Protein AF-A0A920LDS2-F1 (afdb_monomer_lite)

Secondary structure (DSSP, 8-state):
-HHHHHHHGGGEEEEEEEEEE-SSEEEEEEEEEEEE-S-TTT-S--EEEEEEEEEEESS-S-S----------SS--S-GGGGTHHHH-

Sequence (89 aa):
MKDYIETTKNEFSYEVENIIYEEEWTGFHIKMISGEWLDKKKVKDVEWSHYVDIVIPKETLTETAIMFIDGGVKDETYFRLDSYLWVML

Radius of gyration: 16.2 Å; chains: 1; bounding box: 42×23×45 Å

pLDDT: mean 85.94, std 9.82, range [52.94, 95.44]

Structure (mmCIF, N/CA/C/O backbone):
data_AF-A0A920LDS2-F1
#
_entry.id   AF-A0A920LDS2-F1
#
loop_
_atom_site.group_PDB
_atom_site.id
_atom_site.type_symbol
_atom_site.label_atom_id
_atom_site.label_alt_id
_atom_site.label_comp_id
_atom_site.label_asym_id
_atom_site.label_entity_id
_atom_site.label_seq_id
_atom_site.pdbx_PDB_ins_code
_atom_site.Cartn_x
_atom_site.Cartn_y
_atom_site.Cartn_z
_atom_site.occupancy
_atom_site.B_iso_or_equiv
_atom_site.auth_seq_id
_atom_site.auth_comp_id
_atom_site.auth_asym_id
_atom_site.auth_atom_id
_atom_site.pdbx_PDB_model_num
ATOM 1 N N . MET A 1 1 ? 23.626 -1.590 -1.377 1.00 76.81 1 MET A N 1
ATOM 2 C CA . MET A 1 1 ? 22.216 -1.429 -0.947 1.00 76.81 1 MET A CA 1
ATOM 3 C C . MET A 1 1 ? 21.897 0.013 -0.573 1.00 76.81 1 MET A C 1
ATOM 5 O O . MET A 1 1 ? 20.967 0.540 -1.154 1.00 76.81 1 MET A O 1
ATOM 9 N N . LYS A 1 2 ? 22.671 0.674 0.306 1.00 86.88 2 LYS A N 1
ATOM 10 C CA . LYS A 1 2 ? 22.495 2.114 0.597 1.00 86.88 2 LYS A CA 1
ATOM 11 C C . LYS A 1 2 ? 22.564 2.992 -0.656 1.00 86.88 2 LYS A C 1
ATOM 13 O O . LYS A 1 2 ? 21.647 3.762 -0.884 1.00 86.88 2 LYS A O 1
ATOM 18 N N . ASP A 1 3 ? 23.589 2.792 -1.483 1.00 89.75 3 ASP A N 1
ATOM 19 C CA . ASP A 1 3 ? 23.761 3.575 -2.714 1.00 89.75 3 ASP A CA 1
ATOM 20 C C . ASP A 1 3 ? 22.571 3.413 -3.663 1.00 89.75 3 ASP A C 1
ATOM 22 O O . ASP A 1 3 ? 22.049 4.404 -4.146 1.00 89.75 3 ASP A O 1
ATOM 26 N N . TYR A 1 4 ? 22.085 2.179 -3.842 1.00 82.12 4 TYR A N 1
ATOM 27 C CA . TYR A 1 4 ? 20.894 1.893 -4.647 1.00 82.12 4 TYR A CA 1
ATOM 28 C C . TYR A 1 4 ? 19.669 2.662 -4.136 1.00 82.12 4 TYR A C 1
ATOM 30 O O . TYR A 1 4 ? 19.070 3.411 -4.899 1.00 82.12 4 TYR A O 1
ATOM 38 N N . ILE A 1 5 ? 19.365 2.548 -2.835 1.00 83.31 5 ILE A N 1
ATOM 39 C CA . ILE A 1 5 ? 18.235 3.240 -2.196 1.00 83.31 5 ILE A CA 1
ATOM 40 C C . ILE A 1 5 ? 18.334 4.755 -2.383 1.00 83.31 5 ILE A C 1
ATOM 42 O O . ILE A 1 5 ? 17.329 5.392 -2.673 1.00 83.31 5 ILE A O 1
ATOM 46 N N . GLU A 1 6 ? 19.525 5.335 -2.228 1.00 87.38 6 GLU A N 1
ATOM 47 C CA . GLU A 1 6 ? 19.712 6.779 -2.380 1.00 87.38 6 GLU A CA 1
ATOM 48 C C . GLU A 1 6 ? 19.539 7.217 -3.839 1.00 87.38 6 GLU A C 1
ATOM 50 O O . GLU A 1 6 ? 18.887 8.223 -4.112 1.00 87.38 6 GLU A O 1
ATOM 55 N N . THR A 1 7 ? 20.067 6.439 -4.790 1.00 87.62 7 THR A N 1
ATOM 56 C CA . THR A 1 7 ? 19.973 6.756 -6.221 1.00 87.62 7 THR A CA 1
ATOM 57 C C . THR A 1 7 ? 18.563 6.613 -6.783 1.00 87.62 7 THR A C 1
ATOM 59 O O . THR A 1 7 ? 18.192 7.399 -7.649 1.00 87.62 7 THR A O 1
ATOM 62 N N . THR A 1 8 ? 17.769 5.662 -6.283 1.00 82.94 8 THR A N 1
ATOM 63 C CA . THR A 1 8 ? 16.411 5.390 -6.782 1.00 82.94 8 THR A CA 1
ATOM 64 C C . THR A 1 8 ? 15.322 5.974 -5.883 1.00 82.94 8 THR A C 1
ATOM 66 O O . THR A 1 8 ? 14.140 5.772 -6.131 1.00 82.94 8 THR A O 1
ATOM 69 N N . LYS A 1 9 ? 15.678 6.739 -4.841 1.00 82.38 9 LYS A N 1
ATOM 70 C CA . LYS A 1 9 ? 14.732 7.278 -3.847 1.00 82.38 9 LYS A CA 1
ATOM 71 C C . LYS A 1 9 ? 13.554 8.038 -4.462 1.00 82.38 9 LYS A C 1
ATOM 73 O O . LYS A 1 9 ? 12.451 7.980 -3.934 1.00 82.38 9 LYS A O 1
ATOM 78 N N . ASN A 1 10 ? 13.802 8.747 -5.562 1.00 85.88 10 ASN A N 1
ATOM 79 C CA . ASN A 1 10 ? 12.795 9.555 -6.253 1.00 85.88 10 ASN A CA 1
ATOM 80 C C . ASN A 1 10 ? 11.906 8.735 -7.204 1.00 85.88 10 ASN A C 1
ATOM 82 O O . ASN A 1 10 ? 10.952 9.279 -7.749 1.00 85.88 10 ASN A O 1
ATOM 86 N N . GLU A 1 11 ? 12.224 7.458 -7.420 1.00 86.94 11 GLU A N 1
ATOM 87 C CA . GLU A 1 11 ? 11.432 6.528 -8.231 1.00 86.94 11 GLU A CA 1
ATOM 88 C C . GLU A 1 11 ? 10.318 5.862 -7.406 1.00 86.94 11 GLU A C 1
ATOM 90 O O . GLU A 1 11 ? 9.404 5.267 -7.969 1.00 86.94 11 GLU A O 1
ATOM 95 N N . PHE A 1 12 ? 10.376 5.972 -6.074 1.00 90.31 12 PHE A N 1
ATOM 96 C CA . PHE A 1 12 ? 9.362 5.436 -5.173 1.00 90.31 12 PHE A CA 1
ATOM 97 C C . PHE A 1 12 ? 8.383 6.526 -4.746 1.00 90.31 12 PHE A C 1
ATOM 99 O O . PHE A 1 12 ? 8.777 7.580 -4.243 1.00 90.31 12 PHE A O 1
ATOM 106 N N . SER A 1 13 ? 7.093 6.247 -4.872 1.00 93.62 13 SER A N 1
ATOM 107 C CA . SER A 1 13 ? 6.031 7.120 -4.378 1.00 93.62 13 SER A CA 1
ATOM 108 C C . SER A 1 13 ? 4.806 6.301 -3.991 1.00 93.62 13 SER A C 1
ATOM 110 O O . SER A 1 13 ? 4.693 5.121 -4.322 1.00 93.62 13 SER A O 1
ATOM 112 N N . TYR A 1 14 ? 3.889 6.914 -3.254 1.00 94.56 14 TYR A N 1
ATOM 113 C CA . TYR A 1 14 ? 2.572 6.342 -3.026 1.00 94.56 14 TYR A CA 1
ATOM 114 C C . TYR A 1 14 ? 1.517 7.443 -3.032 1.00 94.56 14 TYR A C 1
ATOM 116 O O . TYR A 1 14 ? 1.804 8.595 -2.700 1.00 94.56 14 TYR A O 1
ATOM 124 N N . GLU A 1 15 ? 0.298 7.063 -3.385 1.00 95.00 15 GLU A N 1
ATOM 125 C CA . GLU A 1 15 ? -0.885 7.908 -3.370 1.00 95.00 15 GLU A CA 1
ATOM 126 C C . GLU A 1 15 ? -2.037 7.133 -2.732 1.00 95.00 15 GLU A C 1
ATOM 128 O O . GLU A 1 15 ? -2.277 5.971 -3.061 1.00 95.00 15 GLU A O 1
ATOM 133 N N . VAL A 1 16 ? -2.738 7.768 -1.792 1.00 95.44 16 VAL A N 1
ATOM 134 C CA . VAL A 1 16 ? -3.992 7.231 -1.257 1.00 95.44 16 VAL A CA 1
ATOM 135 C C . VAL A 1 16 ? -5.096 7.649 -2.220 1.00 95.44 16 VAL A C 1
ATOM 137 O O . VAL A 1 16 ? -5.517 8.804 -2.208 1.00 95.44 16 VAL A O 1
ATOM 140 N N . GLU A 1 17 ? -5.537 6.724 -3.065 1.00 94.00 17 GLU A N 1
ATOM 141 C CA . GLU A 1 17 ? -6.536 7.001 -4.102 1.00 94.00 17 GLU A CA 1
ATOM 142 C C . GLU A 1 17 ? -7.962 7.010 -3.537 1.00 94.00 17 GLU A C 1
ATOM 144 O O . GLU A 1 17 ? -8.829 7.724 -4.041 1.00 94.00 17 GLU A O 1
ATOM 149 N N . ASN A 1 18 ? -8.219 6.235 -2.477 1.00 93.25 18 ASN A N 1
ATOM 150 C CA . ASN A 1 18 ? -9.526 6.180 -1.827 1.00 93.25 18 ASN A CA 1
ATOM 151 C C . ASN A 1 18 ? -9.408 5.895 -0.322 1.00 93.25 18 ASN A C 1
ATOM 153 O O . ASN A 1 18 ? -8.520 5.159 0.118 1.00 93.25 18 ASN A O 1
ATOM 157 N N . ILE A 1 19 ? -10.336 6.455 0.456 1.00 95.00 19 ILE A N 1
ATOM 158 C CA . ILE A 1 19 ? -10.520 6.170 1.879 1.00 95.00 19 ILE A CA 1
ATOM 159 C C . ILE A 1 19 ? -11.986 5.803 2.109 1.00 95.00 19 ILE A C 1
ATOM 161 O O . ILE A 1 19 ? -12.887 6.564 1.753 1.00 95.00 19 ILE A O 1
ATOM 165 N N . ILE A 1 20 ? -12.216 4.654 2.738 1.00 93.31 20 ILE A N 1
ATOM 166 C CA . ILE A 1 20 ? -13.544 4.154 3.098 1.00 93.31 20 ILE A CA 1
ATOM 167 C C . ILE A 1 20 ? -13.702 4.290 4.608 1.00 93.31 20 ILE A C 1
ATOM 169 O O . ILE A 1 20 ? -12.877 3.785 5.369 1.00 93.31 20 ILE A O 1
ATOM 173 N N . TYR A 1 21 ? -14.756 4.972 5.044 1.00 93.88 21 TYR A N 1
ATOM 174 C CA . TYR A 1 21 ? -15.072 5.135 6.458 1.00 93.88 21 TYR A CA 1
ATOM 175 C C . TYR A 1 21 ? -16.289 4.294 6.811 1.00 93.88 21 TYR A C 1
ATOM 177 O O . TYR A 1 21 ? -17.384 4.580 6.335 1.00 93.88 21 TYR A O 1
ATOM 185 N N . GLU A 1 22 ? -16.096 3.318 7.690 1.00 90.44 22 GLU A N 1
ATOM 186 C CA . GLU A 1 22 ? -17.167 2.497 8.243 1.00 90.44 22 GLU A CA 1
ATOM 187 C C . GLU A 1 22 ? -17.282 2.692 9.759 1.00 90.44 22 GLU A C 1
ATOM 189 O O . GLU A 1 22 ? -16.448 3.330 10.418 1.00 90.44 22 GLU A O 1
ATOM 194 N N . GLU A 1 23 ? -18.354 2.149 10.335 1.00 91.38 23 GLU A N 1
ATOM 195 C CA . GLU A 1 23 ? -18.605 2.258 11.772 1.00 91.38 23 GLU A CA 1
ATOM 196 C C . GLU A 1 23 ? -17.516 1.574 12.608 1.00 91.38 23 GLU A C 1
ATOM 198 O O . GLU A 1 23 ? -17.124 2.123 13.631 1.00 91.38 23 GLU A O 1
ATOM 203 N N . GLU A 1 24 ? -16.954 0.458 12.148 1.00 90.50 24 GLU A N 1
ATOM 204 C CA . GLU A 1 24 ? -16.002 -0.348 12.932 1.00 90.50 24 GLU A CA 1
ATOM 205 C C . GLU A 1 24 ? -14.558 -0.287 12.410 1.00 90.50 24 GLU A C 1
ATOM 207 O O . GLU A 1 24 ? -13.621 -0.705 13.092 1.00 90.50 24 GLU A O 1
ATOM 212 N N . TRP A 1 25 ? -14.337 0.252 11.207 1.00 91.25 25 TRP A N 1
ATOM 213 C CA . TRP A 1 25 ? -13.022 0.252 10.563 1.00 91.25 25 TRP A CA 1
ATOM 214 C C . TRP A 1 25 ? -12.859 1.384 9.542 1.00 91.25 25 TRP A C 1
ATOM 216 O O . TRP A 1 25 ? -13.807 2.064 9.153 1.00 91.25 25 TRP A O 1
ATOM 226 N N . THR A 1 26 ? -11.619 1.625 9.123 1.00 94.00 26 THR A N 1
ATOM 227 C CA . THR A 1 26 ? -11.273 2.547 8.033 1.00 94.00 26 THR A CA 1
ATOM 228 C C . THR A 1 26 ? -10.406 1.829 7.006 1.00 94.00 26 THR A C 1
ATOM 230 O O . THR A 1 26 ? -9.417 1.186 7.363 1.00 94.00 26 THR A O 1
ATOM 233 N N . GLY A 1 27 ? -10.803 1.910 5.739 1.00 93.69 27 GLY A N 1
ATOM 234 C CA . GLY A 1 27 ? -10.106 1.323 4.601 1.00 93.69 27 GLY A CA 1
ATOM 235 C C . GLY A 1 27 ? -9.301 2.357 3.834 1.00 93.69 27 GLY A C 1
ATOM 236 O O . GLY A 1 27 ? -9.757 3.482 3.649 1.00 93.69 27 GLY A O 1
ATOM 237 N N . PHE A 1 28 ? -8.135 1.961 3.340 1.00 94.44 28 PHE A N 1
ATOM 238 C CA . PHE A 1 28 ? -7.275 2.776 2.490 1.00 94.44 28 PHE A CA 1
ATOM 239 C C . PHE A 1 28 ? -6.935 1.989 1.232 1.00 94.44 28 PHE A C 1
ATOM 241 O O . PHE A 1 28 ? -6.354 0.912 1.342 1.00 94.44 28 PHE A O 1
ATOM 248 N N . HIS A 1 29 ? -7.272 2.537 0.067 1.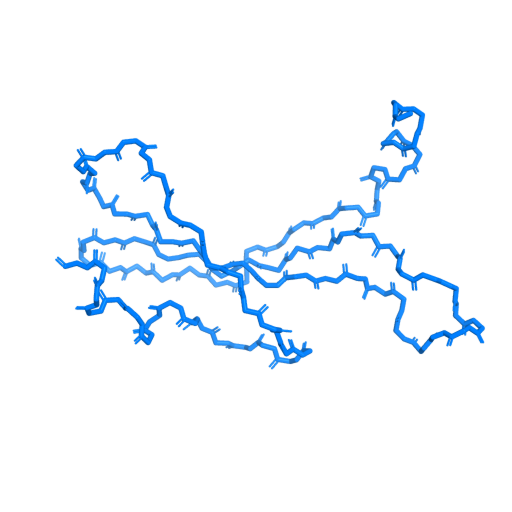00 93.88 29 HIS A N 1
ATOM 249 C CA . HIS A 1 29 ? -6.821 2.033 -1.226 1.00 93.88 29 HIS A CA 1
ATOM 250 C C . HIS A 1 29 ? -5.625 2.867 -1.671 1.00 93.88 29 HIS A C 1
ATOM 252 O O . HIS A 1 29 ? -5.744 4.082 -1.871 1.00 93.88 29 HIS A O 1
ATOM 258 N N . ILE A 1 30 ? -4.461 2.236 -1.769 1.00 93.94 30 ILE A N 1
ATOM 259 C CA . ILE A 1 30 ? -3.192 2.923 -1.989 1.00 93.94 30 ILE A CA 1
ATOM 260 C C . ILE A 1 30 ? -2.564 2.409 -3.275 1.00 93.94 30 ILE A C 1
ATOM 262 O O . ILE A 1 30 ? -2.319 1.210 -3.417 1.00 93.94 30 ILE A O 1
ATOM 266 N N . LYS A 1 31 ? -2.219 3.328 -4.176 1.00 93.38 31 LYS A N 1
ATOM 267 C CA . LYS A 1 31 ? -1.339 3.038 -5.303 1.00 93.38 31 LYS A CA 1
ATOM 268 C C . LYS A 1 31 ? 0.099 3.322 -4.899 1.00 93.38 31 LYS A C 1
ATOM 270 O O . LYS A 1 31 ? 0.433 4.428 -4.481 1.00 93.38 31 LYS A O 1
ATOM 275 N N . MET A 1 32 ? 0.967 2.328 -5.031 1.00 93.75 32 MET A N 1
ATOM 276 C CA . MET A 1 32 ? 2.388 2.429 -4.708 1.00 93.75 32 MET A CA 1
ATOM 277 C C . MET A 1 32 ? 3.228 2.263 -5.969 1.00 93.75 32 MET A C 1
ATOM 279 O O . MET A 1 32 ? 3.171 1.216 -6.612 1.00 93.75 32 MET A O 1
ATOM 283 N N . ILE A 1 33 ? 4.051 3.257 -6.294 1.00 93.38 33 ILE A N 1
ATOM 284 C CA . ILE A 1 33 ? 5.070 3.162 -7.339 1.00 93.38 33 ILE A CA 1
ATOM 285 C C . ILE A 1 33 ? 6.349 2.613 -6.715 1.00 93.38 33 ILE A C 1
ATOM 287 O O . ILE A 1 33 ? 6.916 3.194 -5.789 1.00 93.38 33 ILE A O 1
ATOM 291 N N . SER A 1 34 ? 6.792 1.466 -7.220 1.00 89.56 34 SER A N 1
ATOM 292 C CA . SER A 1 34 ? 7.965 0.725 -6.745 1.00 89.56 34 SER A CA 1
ATOM 293 C C . SER A 1 34 ? 9.199 0.921 -7.634 1.00 89.56 34 SER A C 1
ATOM 295 O O . SER A 1 34 ? 10.151 0.145 -7.549 1.00 89.56 34 SER A O 1
ATOM 297 N N . GLY A 1 35 ? 9.177 1.957 -8.471 1.00 89.38 35 GLY A N 1
ATOM 298 C CA . GLY A 1 35 ? 10.238 2.329 -9.397 1.00 89.38 35 GLY A CA 1
ATOM 299 C C . GLY A 1 35 ? 9.969 1.916 -10.840 1.00 89.38 35 GLY A C 1
ATOM 300 O O . GLY A 1 35 ? 8.827 1.678 -11.241 1.00 89.38 35 GLY A O 1
ATOM 301 N N . GLU A 1 36 ? 11.038 1.850 -11.631 1.00 88.38 36 GLU A N 1
ATOM 302 C CA . GLU A 1 36 ? 10.965 1.448 -13.034 1.00 88.38 36 GLU A CA 1
ATOM 303 C C . GLU A 1 36 ? 11.338 -0.035 -13.235 1.00 88.38 36 GLU A C 1
ATOM 305 O O . GLU A 1 36 ? 12.382 -0.521 -12.795 1.00 88.38 36 GLU A O 1
ATOM 310 N N . TRP A 1 37 ? 10.488 -0.772 -13.947 1.00 86.44 37 TRP A N 1
ATOM 311 C CA . TRP A 1 37 ? 10.741 -2.110 -14.457 1.00 86.44 37 TRP A CA 1
ATOM 312 C C . TRP A 1 37 ? 11.281 -2.057 -15.886 1.00 86.44 37 TRP A C 1
ATOM 314 O O . TRP A 1 37 ? 10.550 -1.778 -16.837 1.00 86.44 37 TRP A O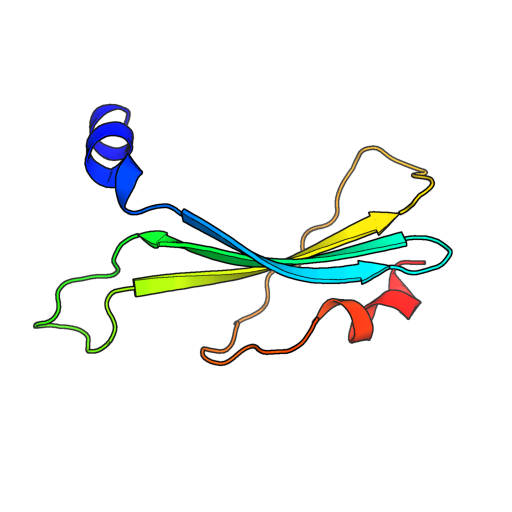 1
ATOM 324 N N . LEU A 1 38 ? 12.555 -2.435 -16.043 1.00 87.12 38 LEU A N 1
ATOM 325 C CA . LEU A 1 38 ? 13.269 -2.465 -17.325 1.00 87.12 38 LEU A CA 1
ATOM 326 C C . LEU A 1 38 ? 13.258 -1.109 -18.060 1.00 87.12 38 LEU A C 1
ATOM 328 O O . LEU A 1 38 ? 12.836 -0.082 -17.548 1.00 87.12 38 LEU A O 1
ATOM 332 N N . ASP A 1 39 ? 13.800 -1.103 -19.277 1.00 84.38 39 ASP A N 1
ATOM 333 C CA . ASP A 1 39 ? 13.837 0.080 -20.128 1.00 84.38 39 ASP A CA 1
ATOM 334 C C . ASP A 1 39 ? 12.717 0.061 -21.186 1.00 84.38 39 ASP A C 1
ATOM 336 O O . ASP A 1 39 ? 12.217 -0.996 -21.592 1.00 84.38 39 ASP A O 1
ATOM 340 N N . LYS A 1 40 ? 12.378 1.250 -21.704 1.00 88.31 40 LYS A N 1
ATOM 341 C CA . LYS A 1 40 ? 11.344 1.451 -22.739 1.00 88.31 40 LYS A CA 1
ATOM 342 C C . LYS A 1 40 ? 11.617 0.730 -24.068 1.00 88.31 40 LYS A C 1
ATOM 344 O O . LYS A 1 40 ? 10.746 0.703 -24.934 1.00 88.31 40 LYS A O 1
ATOM 349 N N . LYS A 1 41 ? 12.818 0.179 -24.282 1.00 92.25 41 LYS A N 1
ATOM 350 C CA . LYS A 1 41 ? 13.128 -0.639 -25.467 1.00 92.25 41 LYS A CA 1
ATOM 351 C C . LYS A 1 41 ? 12.658 -2.082 -25.286 1.00 92.25 41 LYS A C 1
ATOM 353 O O . LYS A 1 41 ? 12.500 -2.780 -26.284 1.00 92.25 41 LYS A O 1
ATOM 358 N N . LYS A 1 42 ? 12.462 -2.536 -24.042 1.00 91.19 42 LYS A N 1
ATOM 359 C CA . LYS A 1 42 ? 12.033 -3.902 -23.702 1.00 91.19 42 LYS A CA 1
ATOM 360 C C . LYS A 1 42 ? 10.558 -3.991 -23.344 1.00 91.19 42 LYS A C 1
ATOM 362 O O . LYS A 1 42 ? 9.920 -4.983 -23.686 1.00 91.19 42 LYS A O 1
ATOM 367 N N . VAL A 1 43 ? 10.029 -2.985 -22.655 1.00 89.38 43 VAL A N 1
ATOM 368 C CA . VAL A 1 43 ? 8.637 -2.962 -22.197 1.00 89.38 43 VAL A CA 1
ATOM 369 C C . VAL A 1 43 ? 7.972 -1.642 -22.551 1.00 89.38 43 VAL A C 1
ATOM 371 O O . VAL A 1 43 ? 8.623 -0.603 -22.640 1.00 89.38 43 VAL A O 1
ATOM 374 N N . LYS A 1 44 ? 6.659 -1.695 -22.779 1.00 86.81 44 LYS A N 1
ATOM 375 C CA . LYS A 1 44 ? 5.863 -0.503 -23.086 1.00 86.81 44 LYS A CA 1
ATOM 376 C C . LYS A 1 44 ? 5.677 0.374 -21.847 1.00 86.81 44 LYS A C 1
ATOM 378 O O . LYS A 1 44 ? 5.885 1.581 -21.920 1.00 86.81 44 LYS A O 1
ATOM 383 N N . ASP A 1 45 ? 5.308 -0.258 -20.738 1.00 87.06 45 ASP A N 1
ATOM 384 C CA . ASP A 1 45 ? 5.081 0.392 -19.455 1.00 87.06 45 ASP A CA 1
ATOM 385 C C . ASP A 1 45 ? 6.257 0.048 -18.544 1.00 87.06 45 ASP A C 1
ATOM 387 O O . ASP A 1 45 ? 6.478 -1.121 -18.230 1.00 87.06 45 ASP A O 1
ATOM 391 N N . VAL A 1 46 ? 7.046 1.065 -18.202 1.00 90.56 46 VAL A N 1
ATOM 392 C CA . VAL A 1 46 ? 8.195 0.923 -17.297 1.00 90.56 46 VAL A CA 1
ATOM 393 C C . VAL A 1 46 ? 7.810 1.188 -15.852 1.00 90.56 46 VAL A C 1
ATOM 395 O O . VAL A 1 46 ? 8.518 0.752 -14.968 1.00 90.56 46 VAL A O 1
ATOM 398 N N . GLU A 1 47 ? 6.701 1.872 -15.575 1.00 90.00 47 GLU A N 1
ATOM 399 C CA . GLU A 1 47 ? 6.265 2.092 -14.195 1.00 90.00 47 GLU A CA 1
ATOM 400 C C . GLU A 1 47 ? 5.847 0.759 -13.565 1.00 90.00 47 GLU A C 1
ATOM 402 O O . GLU A 1 47 ? 4.925 0.094 -14.046 1.00 90.00 47 GLU A O 1
ATOM 407 N N . TRP A 1 48 ? 6.529 0.369 -12.490 1.00 90.44 48 TRP A N 1
ATOM 408 C CA . TRP A 1 48 ? 6.161 -0.788 -11.692 1.00 90.44 48 TRP A CA 1
ATOM 409 C C . TRP A 1 48 ? 5.357 -0.325 -10.487 1.00 90.44 48 TRP A C 1
ATOM 411 O O . TRP A 1 48 ? 5.860 0.424 -9.648 1.00 90.44 48 TRP A O 1
ATOM 421 N N . SER A 1 49 ? 4.101 -0.754 -10.402 1.00 91.62 49 SER A N 1
ATOM 422 C CA . SER A 1 49 ? 3.199 -0.340 -9.332 1.00 91.62 49 SER A CA 1
ATOM 423 C C . SER A 1 49 ? 2.448 -1.508 -8.712 1.00 91.62 49 SER A C 1
ATOM 425 O O . SER A 1 49 ? 2.282 -2.569 -9.314 1.00 91.62 49 SER A O 1
ATOM 427 N N . HIS A 1 50 ? 2.014 -1.288 -7.477 1.00 91.12 50 HIS A N 1
ATOM 428 C CA . H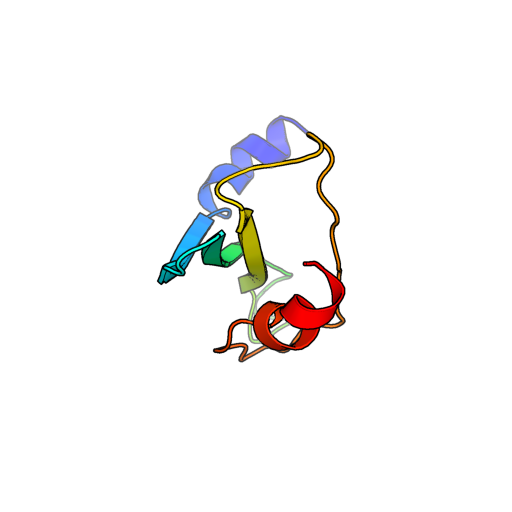IS A 1 50 ? 1.188 -2.200 -6.708 1.00 91.12 50 HIS A CA 1
ATOM 429 C C . HIS A 1 50 ? 0.006 -1.437 -6.130 1.00 91.12 50 HIS A C 1
ATOM 431 O O . HIS A 1 50 ? 0.167 -0.312 -5.653 1.00 91.12 50 HIS A O 1
ATOM 437 N N . TYR A 1 51 ? -1.152 -2.084 -6.126 1.00 92.69 51 TYR A N 1
ATOM 438 C CA . TYR A 1 51 ? -2.280 -1.662 -5.313 1.00 92.69 51 TYR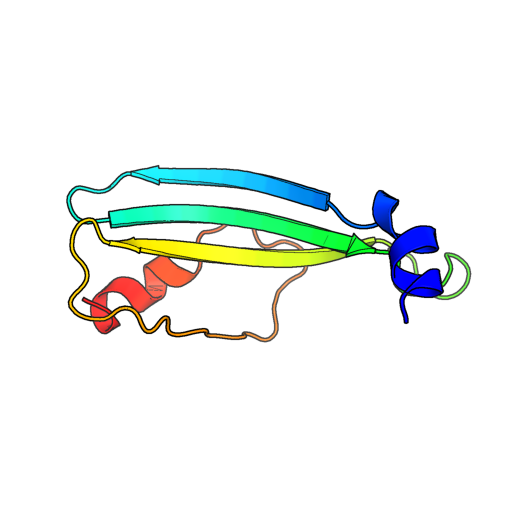 A CA 1
ATOM 439 C C . TYR A 1 51 ? -2.219 -2.364 -3.961 1.00 92.69 51 TYR A C 1
ATOM 441 O O . TYR A 1 51 ? -1.926 -3.561 -3.884 1.00 92.69 51 TYR A O 1
ATOM 449 N N . VAL A 1 52 ? -2.440 -1.599 -2.895 1.00 92.38 52 VAL A N 1
ATOM 450 C CA . VAL A 1 52 ? -2.441 -2.083 -1.516 1.00 92.38 52 VAL A CA 1
ATOM 451 C C . VAL A 1 52 ? -3.691 -1.575 -0.821 1.00 92.38 52 VAL A C 1
ATOM 453 O O . VAL A 1 52 ? -3.877 -0.369 -0.664 1.00 92.38 52 VAL A O 1
ATOM 456 N N . ASP A 1 53 ? -4.503 -2.517 -0.356 1.00 92.38 53 ASP A N 1
ATOM 457 C CA . ASP A 1 53 ? -5.628 -2.237 0.522 1.00 92.38 53 ASP A CA 1
ATOM 458 C C . ASP A 1 53 ? -5.226 -2.463 1.975 1.00 92.38 53 ASP A C 1
ATOM 460 O O . ASP A 1 53 ? -4.716 -3.525 2.341 1.00 92.38 53 ASP A O 1
ATOM 464 N N . ILE A 1 54 ? -5.478 -1.465 2.819 1.00 92.75 54 ILE A N 1
ATOM 465 C CA . ILE A 1 54 ? -5.253 -1.548 4.262 1.00 92.75 54 ILE A CA 1
ATOM 466 C C . ILE A 1 54 ? -6.585 -1.334 4.966 1.00 92.75 54 ILE A C 1
ATOM 468 O O . ILE A 1 54 ? -7.233 -0.311 4.764 1.00 92.75 54 ILE A O 1
ATOM 472 N N . VAL A 1 55 ? -6.972 -2.276 5.825 1.00 91.94 55 VAL A N 1
ATOM 473 C CA . VAL A 1 55 ? -8.103 -2.126 6.749 1.00 91.94 55 VAL A CA 1
ATOM 474 C C . VAL A 1 55 ? -7.549 -1.913 8.150 1.00 91.94 55 VAL A C 1
ATOM 476 O O . VAL A 1 55 ? -6.791 -2.742 8.653 1.00 91.94 55 VAL A O 1
ATOM 479 N N . ILE A 1 56 ? -7.932 -0.805 8.778 1.00 92.00 56 ILE A N 1
ATOM 480 C CA . ILE A 1 56 ? -7.592 -0.481 10.164 1.00 92.00 56 ILE A CA 1
ATOM 481 C C . ILE A 1 56 ? -8.883 -0.522 10.992 1.00 92.00 56 ILE A C 1
ATOM 483 O O . ILE A 1 56 ? -9.709 0.386 10.863 1.00 92.00 56 ILE A O 1
ATOM 487 N N . PRO A 1 57 ? -9.085 -1.555 11.827 1.00 91.75 57 PRO A N 1
ATOM 488 C CA . PRO A 1 57 ? -10.176 -1.587 12.797 1.00 91.75 57 PRO A CA 1
ATOM 489 C C . PRO A 1 57 ? -10.042 -0.465 13.831 1.00 91.75 57 PRO A C 1
ATOM 491 O O . PRO A 1 57 ? -8.928 -0.068 14.180 1.00 91.75 57 PRO A O 1
ATOM 494 N N . LYS A 1 58 ? -11.164 0.024 14.366 1.00 91.81 58 LYS A N 1
ATOM 495 C CA . LYS A 1 58 ? -11.156 0.993 15.478 1.00 91.81 58 LYS A CA 1
ATOM 496 C C . LYS A 1 58 ? -10.620 0.385 16.771 1.00 91.81 58 LYS A C 1
ATOM 498 O O . LYS A 1 58 ? -9.945 1.072 17.535 1.00 91.81 58 LYS A O 1
ATOM 503 N N . GLU A 1 59 ? -10.894 -0.898 16.987 1.00 91.12 59 GLU A N 1
ATOM 504 C CA . GLU A 1 59 ? -10.381 -1.684 18.104 1.00 91.12 59 GLU A CA 1
ATOM 505 C C . GLU A 1 59 ? -9.644 -2.917 17.576 1.00 91.12 59 GLU A C 1
ATOM 507 O O . GLU A 1 59 ? -10.133 -3.623 16.696 1.00 91.12 59 GLU A O 1
ATOM 512 N N . THR A 1 60 ? -8.456 -3.193 18.113 1.00 86.56 60 THR A N 1
ATOM 51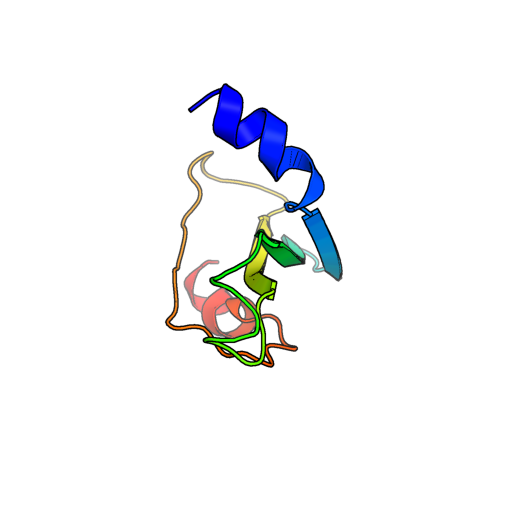3 C CA . THR A 1 60 ? -7.624 -4.324 17.686 1.00 86.56 60 THR A CA 1
ATOM 514 C C . THR A 1 60 ? -7.435 -5.316 18.826 1.00 86.56 60 THR A C 1
ATOM 516 O O . THR A 1 60 ? -6.972 -4.944 19.903 1.00 86.56 60 THR A O 1
ATOM 519 N N . LEU A 1 61 ? -7.710 -6.599 18.575 1.00 87.12 61 LEU A N 1
ATOM 520 C CA . LEU A 1 61 ? -7.435 -7.682 19.534 1.00 87.12 61 LEU A CA 1
ATOM 521 C C . LEU A 1 61 ? -5.948 -8.082 19.576 1.00 87.12 61 LEU A C 1
ATOM 523 O O . LEU A 1 61 ? -5.512 -8.765 20.500 1.00 87.12 61 LEU A O 1
ATOM 527 N N . THR A 1 62 ? -5.176 -7.695 18.557 1.00 87.56 62 THR A N 1
ATOM 528 C CA . THR A 1 62 ? -3.761 -8.038 18.385 1.00 87.56 62 THR A CA 1
ATOM 529 C C . THR A 1 62 ? -3.031 -6.944 17.609 1.00 87.56 62 THR A C 1
ATOM 531 O O . THR A 1 62 ? -3.629 -6.257 16.787 1.00 87.56 62 THR A O 1
ATOM 534 N N . GLU A 1 63 ? -1.724 -6.822 17.833 1.00 89.44 63 GLU A N 1
ATOM 535 C CA . GLU A 1 63 ? -0.821 -5.956 17.059 1.00 89.44 63 GLU A CA 1
ATOM 536 C C . GLU A 1 63 ? -0.289 -6.648 15.787 1.00 89.44 63 GLU A C 1
ATOM 538 O O . GLU A 1 63 ? 0.528 -6.097 15.051 1.00 89.44 63 GLU A O 1
ATOM 543 N N . THR A 1 64 ? -0.718 -7.888 15.529 1.00 91.69 64 THR A N 1
ATOM 544 C CA . THR A 1 64 ? -0.292 -8.664 14.359 1.00 91.69 64 THR A CA 1
ATOM 545 C C . THR A 1 64 ? -1.208 -8.395 13.170 1.00 91.69 64 THR A C 1
ATOM 547 O O . THR A 1 64 ? -2.398 -8.696 13.225 1.00 91.69 64 THR A O 1
ATOM 550 N N . ALA A 1 65 ? -0.639 -7.895 12.073 1.00 90.25 65 ALA A N 1
ATOM 551 C CA . ALA A 1 65 ? -1.343 -7.748 10.803 1.00 90.25 65 ALA A CA 1
ATOM 552 C C . ALA A 1 65 ? -1.314 -9.047 9.982 1.00 90.25 65 ALA A C 1
ATOM 554 O O . ALA A 1 65 ? -0.342 -9.806 10.023 1.00 90.25 65 ALA A O 1
ATOM 555 N N . ILE A 1 66 ? -2.360 -9.268 9.186 1.00 89.31 66 ILE A N 1
ATOM 556 C CA . ILE A 1 66 ? -2.415 -10.326 8.171 1.00 89.31 66 ILE A CA 1
ATOM 557 C C . ILE A 1 66 ? -2.230 -9.672 6.801 1.00 89.31 66 ILE A C 1
ATOM 559 O O . ILE A 1 66 ? -2.830 -8.639 6.518 1.00 89.31 66 ILE A O 1
ATOM 563 N N . MET A 1 67 ? -1.398 -10.276 5.952 1.00 90.69 67 MET A N 1
ATOM 564 C CA . MET A 1 67 ? -1.135 -9.809 4.593 1.00 90.69 67 MET A CA 1
ATOM 565 C C . MET A 1 67 ? -1.539 -10.884 3.588 1.00 90.69 67 MET A C 1
ATOM 567 O O . MET A 1 67 ? -1.088 -12.026 3.679 1.00 90.69 67 MET A O 1
ATOM 571 N N . PHE A 1 68 ? -2.342 -10.489 2.605 1.00 88.31 68 PHE A N 1
ATOM 572 C CA . PHE A 1 68 ? -2.689 -11.307 1.450 1.00 88.31 68 PHE A CA 1
ATOM 573 C C . PHE A 1 68 ? -2.027 -10.717 0.207 1.00 88.31 68 PHE A C 1
ATOM 575 O O . PHE A 1 68 ? -2.067 -9.508 -0.003 1.00 88.31 68 PHE A O 1
ATOM 582 N N . ILE A 1 69 ? -1.410 -11.574 -0.607 1.00 88.88 69 ILE A N 1
ATOM 583 C CA . ILE A 1 69 ? -0.795 -11.190 -1.879 1.00 88.88 69 ILE A CA 1
ATOM 584 C C . ILE A 1 69 ? -1.519 -11.960 -2.976 1.00 88.88 69 ILE A C 1
ATOM 586 O O . ILE A 1 69 ? -1.482 -13.190 -2.999 1.00 88.88 69 ILE A O 1
ATOM 590 N N . ASP A 1 70 ? -2.187 -11.231 -3.862 1.00 85.06 70 ASP A N 1
ATOM 591 C CA . ASP A 1 70 ? -2.873 -11.784 -5.029 1.00 85.06 70 ASP A CA 1
ATOM 592 C C . ASP A 1 70 ? -2.009 -11.605 -6.294 1.00 85.06 70 ASP A C 1
ATOM 594 O O . ASP A 1 70 ? -1.011 -10.884 -6.290 1.00 85.06 70 ASP A O 1
ATOM 598 N N . GLY A 1 71 ? -2.391 -12.247 -7.398 1.00 84.75 71 GLY A N 1
ATOM 599 C CA . GLY A 1 71 ? -1.729 -12.135 -8.699 1.00 84.75 71 GLY A CA 1
ATOM 600 C C . GLY A 1 71 ? -1.802 -10.738 -9.325 1.00 84.75 71 GLY A C 1
ATOM 601 O O . GLY A 1 71 ? -1.027 -10.452 -10.235 1.00 84.75 71 GLY A O 1
ATOM 602 N N . GLY A 1 72 ? -2.693 -9.876 -8.821 1.00 80.06 72 GLY A N 1
ATOM 603 C CA . GLY A 1 72 ? -2.865 -8.496 -9.266 1.00 80.06 72 GLY A CA 1
ATOM 604 C C . GLY A 1 72 ? -3.492 -8.371 -10.657 1.00 80.06 72 GLY A C 1
ATOM 605 O O . GLY A 1 72 ? -3.531 -9.308 -11.456 1.00 80.06 72 GLY A O 1
ATOM 606 N N . VAL A 1 73 ? -4.003 -7.181 -10.954 1.00 82.62 73 VAL A N 1
ATOM 607 C CA . VAL A 1 73 ? -4.424 -6.776 -12.299 1.00 82.62 73 VAL A CA 1
ATOM 608 C C . VAL A 1 73 ? -3.907 -5.368 -12.566 1.00 82.62 73 VAL A C 1
ATOM 610 O O . VAL A 1 73 ? -3.709 -4.592 -11.638 1.00 82.62 73 VAL A O 1
ATOM 613 N N . LYS A 1 74 ? -3.652 -5.043 -13.836 1.00 79.31 74 LYS A N 1
ATOM 614 C CA . LYS A 1 74 ? -3.098 -3.733 -14.203 1.00 79.31 74 LYS A CA 1
ATOM 615 C C . LYS A 1 74 ? -4.052 -2.584 -13.860 1.00 79.31 74 LYS A C 1
ATOM 617 O O . LYS A 1 74 ? -3.611 -1.546 -13.383 1.00 79.31 74 LYS A O 1
ATOM 622 N N . ASP A 1 75 ? -5.338 -2.797 -14.114 1.00 79.44 75 ASP A N 1
ATOM 623 C CA . ASP A 1 75 ? -6.383 -1.795 -13.938 1.00 79.44 75 ASP A CA 1
ATOM 624 C C . ASP A 1 75 ? -7.244 -2.185 -12.724 1.00 79.44 75 ASP A C 1
ATOM 626 O O . ASP A 1 75 ? -8.384 -2.630 -12.868 1.00 79.44 75 ASP A O 1
ATOM 630 N N . GLU A 1 76 ? -6.670 -2.107 -11.520 1.00 77.81 76 GLU A N 1
ATOM 631 C CA . GLU A 1 76 ? -7.418 -2.300 -10.274 1.00 77.81 76 GLU A CA 1
ATOM 632 C C . GLU A 1 76 ? -8.010 -0.959 -9.840 1.00 77.81 76 GLU A C 1
ATOM 634 O O . GLU A 1 76 ? -7.293 0.005 -9.606 1.00 77.81 76 GLU A O 1
ATOM 639 N N . THR A 1 77 ? -9.339 -0.884 -9.798 1.00 76.69 77 THR A N 1
ATOM 640 C CA . THR A 1 77 ? -10.070 0.347 -9.449 1.00 76.69 77 THR A CA 1
ATOM 641 C C . THR A 1 77 ? -11.031 0.130 -8.285 1.00 76.69 77 THR A C 1
ATOM 643 O O . THR A 1 77 ? -11.979 0.897 -8.111 1.00 76.69 77 THR A O 1
ATOM 646 N N . TYR A 1 78 ? -10.888 -0.979 -7.561 1.00 78.75 78 TYR A N 1
ATOM 647 C CA . TYR A 1 78 ? -11.832 -1.404 -6.536 1.00 78.75 78 TYR A CA 1
ATOM 648 C C . TYR A 1 78 ? -11.097 -1.877 -5.284 1.00 78.75 78 TYR A C 1
ATOM 650 O O . TYR A 1 78 ? -9.987 -2.389 -5.364 1.00 78.75 78 TYR A O 1
ATOM 658 N N . PHE A 1 79 ? -11.753 -1.723 -4.134 1.00 82.12 79 PHE A N 1
ATOM 659 C CA . PHE A 1 79 ? -11.245 -2.182 -2.846 1.00 82.12 79 PHE A CA 1
ATOM 660 C C . PHE A 1 79 ? -11.468 -3.692 -2.719 1.00 82.12 79 PHE A C 1
ATOM 662 O O . PHE A 1 79 ? -12.600 -4.172 -2.613 1.00 82.12 79 PHE A O 1
ATOM 669 N N . ARG A 1 80 ? -10.392 -4.467 -2.778 1.00 79.38 80 ARG A N 1
ATOM 670 C CA . ARG A 1 80 ? -10.407 -5.927 -2.876 1.00 79.38 80 ARG A CA 1
ATOM 671 C C . ARG A 1 80 ? -10.790 -6.593 -1.562 1.00 79.38 80 ARG A C 1
ATOM 673 O O . ARG A 1 80 ? -11.461 -7.626 -1.574 1.00 79.38 80 ARG A O 1
ATOM 680 N N . LEU A 1 81 ? -10.415 -5.994 -0.432 1.00 72.62 81 LEU A N 1
ATOM 681 C CA . LEU A 1 81 ? -10.713 -6.546 0.893 1.00 72.62 81 LEU A CA 1
ATOM 682 C C . LEU A 1 81 ? -12.208 -6.524 1.244 1.00 72.62 81 LEU A C 1
ATOM 684 O O . LEU A 1 81 ? -12.616 -7.320 2.087 1.00 72.62 81 LEU A O 1
ATOM 688 N N . ASP A 1 82 ? -13.038 -5.733 0.554 1.00 65.31 82 ASP A N 1
ATOM 689 C CA . ASP A 1 82 ? -14.499 -5.738 0.752 1.00 65.31 82 ASP A CA 1
ATOM 690 C C . ASP A 1 82 ? -15.106 -7.135 0.501 1.00 65.31 82 ASP A C 1
ATOM 692 O O . ASP A 1 82 ? -16.01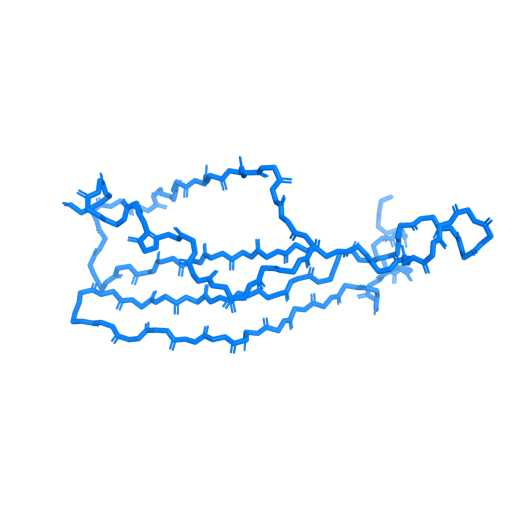4 -7.591 1.191 1.00 65.31 82 ASP A O 1
ATOM 696 N N . SER A 1 83 ? -14.515 -7.898 -0.428 1.00 64.19 83 SER A N 1
ATOM 697 C CA . SER A 1 83 ? -14.941 -9.274 -0.732 1.00 64.19 83 SER A CA 1
ATOM 698 C C . SER A 1 83 ? -14.605 -10.289 0.370 1.00 64.19 83 SER A C 1
ATOM 700 O O . SER A 1 83 ? -15.168 -11.383 0.385 1.00 64.19 83 SER A O 1
ATOM 702 N N . TYR A 1 84 ? -13.692 -9.951 1.283 1.00 62.59 84 TYR A N 1
ATOM 703 C CA . TYR A 1 84 ? -13.179 -10.846 2.326 1.00 62.59 84 TYR A CA 1
ATOM 704 C C . TYR A 1 84 ? -13.517 -10.375 3.740 1.00 62.59 84 TYR A C 1
ATOM 706 O O . TYR A 1 84 ? -13.234 -11.085 4.704 1.00 62.59 84 TYR A O 1
ATOM 714 N N . LEU A 1 85 ? -14.131 -9.200 3.882 1.00 61.50 85 LEU A N 1
ATOM 715 C CA . LEU A 1 85 ? -14.362 -8.555 5.171 1.00 61.50 85 LEU A CA 1
ATOM 716 C C . LEU A 1 85 ? -15.242 -9.402 6.104 1.00 61.50 85 LEU A C 1
ATOM 718 O O . LEU A 1 85 ? -14.946 -9.510 7.288 1.00 61.50 85 LEU A O 1
ATOM 722 N N . TRP A 1 86 ? -16.221 -10.123 5.547 1.00 57.22 86 TRP A N 1
ATOM 723 C CA . TRP A 1 86 ? -17.058 -11.098 6.266 1.00 57.22 86 TRP A CA 1
ATOM 724 C C . TRP A 1 86 ? -16.297 -12.294 6.858 1.00 57.22 86 TRP A C 1
ATOM 726 O O . TRP A 1 86 ? -16.857 -13.038 7.655 1.00 57.22 86 TRP A O 1
ATOM 736 N N . VAL A 1 87 ? -15.059 -12.535 6.419 1.00 53.44 87 VAL A N 1
ATOM 737 C CA . VAL A 1 87 ? -14.199 -13.627 6.906 1.00 53.44 87 VAL A CA 1
ATOM 738 C C . VAL A 1 87 ? -13.196 -13.118 7.949 1.00 53.44 87 VAL A C 1
ATOM 740 O O . VAL A 1 87 ? -12.605 -13.920 8.669 1.00 53.44 87 VAL A O 1
ATOM 743 N N . MET A 1 88 ? -12.978 -11.801 8.022 1.00 55.75 88 MET A N 1
ATOM 744 C CA . MET A 1 88 ? -11.941 -11.174 8.851 1.00 55.75 88 MET A CA 1
ATOM 745 C C . MET A 1 88 ? -12.483 -10.476 10.109 1.00 55.75 88 MET A C 1
ATOM 747 O O . MET A 1 88 ? -11.683 -10.163 10.992 1.00 55.75 88 MET A O 1
ATOM 751 N N . LEU A 1 89 ? -13.800 -10.258 10.193 1.00 52.94 89 LEU A N 1
ATOM 752 C CA . LEU A 1 89 ? -14.535 -9.795 11.379 1.00 52.94 89 LEU A CA 1
ATOM 753 C C . LEU A 1 89 ? -15.362 -10.945 11.968 1.00 52.94 89 LEU A C 1
ATOM 755 O O . LEU A 1 89 ? -15.434 -11.031 13.214 1.00 52.94 89 LEU A O 1
#

Foldseek 3Di:
DVVVCVVQVVQWDKDFPDWDDDPFKIKTWMKIFPGFDDDCVVDVGGTDIDIDMDIGTPDDPDPDDDDDDDPDDPDDPDRPCVVVVVVVD